Protein AF-A0A174MVZ4-F1 (afdb_monomer)

pLDDT: mean 83.63, std 14.24, range [44.12, 98.0]

Foldseek 3Di:
DDPVVVVVVVVVVVVVVVVCVVDPVSVVVVVVVVVVVVVVVVVVVLVVVLVCCCPPVVDDPVRSVVVVVVVVVVVVCVVVPVCVVVVVQVVCCVVPVDRPPDPCNPPPVVPD

Sequence (112 aa):
MSWVDKQHKKAKIHNLVEQAMKDPQFQEAQKKQTEEAIREAFDCFLLISADYLYRHHNYGKKRLTRFLVFAVDQMRYIPDDPDYFRLLNDALERETGINILGEEHGRRIERM

Solvent-accessible surface area (backbone atoms only — not comparable to full-atom values): 6512 Å² total; per-residue (Å²): 134,55,75,65,57,53,50,54,51,50,53,52,50,49,54,52,50,54,52,51,67,67,33,66,68,53,47,51,51,51,49,51,54,50,53,51,52,52,50,51,52,49,53,52,51,53,50,54,50,48,49,48,37,36,77,77,64,70,43,50,71,74,55,45,52,50,49,53,51,52,57,58,58,56,56,59,35,62,84,75,33,80,57,51,65,58,54,51,33,57,49,42,24,73,75,71,71,50,58,76,88,47,95,59,79,81,72,58,82,85,76,116

Radius of gyration: 22.7 Å; Cα contacts (8 Å, |Δi|>4): 32; chains: 1; bounding box: 47×28×69 Å

Organism: NCBI:txid39482

Structure (mmCIF, N/CA/C/O backbone):
data_AF-A0A174MVZ4-F1
#
_entry.id   AF-A0A174MVZ4-F1
#
loop_
_atom_site.group_PDB
_atom_site.id
_atom_site.type_symbol
_atom_site.label_atom_id
_atom_site.label_alt_id
_atom_site.label_comp_id
_atom_si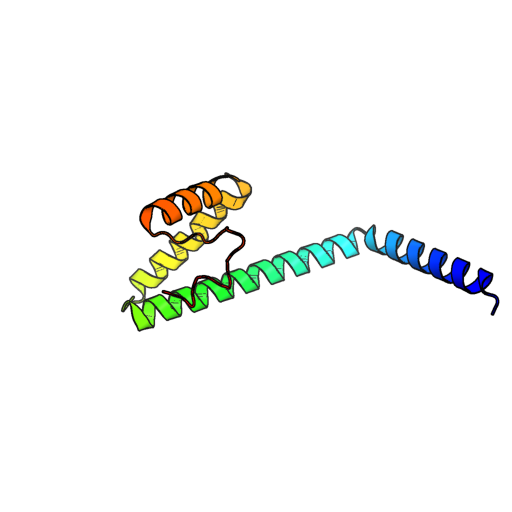te.label_asym_id
_atom_site.label_entity_id
_atom_site.label_seq_id
_atom_site.pdbx_PDB_ins_code
_atom_site.Cartn_x
_atom_site.Cartn_y
_atom_site.Cartn_z
_atom_site.occupancy
_atom_site.B_iso_or_equiv
_atom_site.auth_seq_id
_atom_site.auth_comp_id
_atom_site.auth_asym_id
_atom_site.auth_atom_id
_atom_site.pdbx_PDB_model_num
ATOM 1 N N . MET A 1 1 ? 17.153 9.197 -51.871 1.00 57.25 1 MET A N 1
ATOM 2 C CA . MET A 1 1 ? 17.384 8.131 -50.869 1.00 57.25 1 MET A CA 1
ATOM 3 C C . MET A 1 1 ? 16.621 6.894 -51.295 1.00 57.25 1 MET A C 1
ATOM 5 O O . MET A 1 1 ? 15.399 6.972 -51.399 1.00 57.25 1 MET A O 1
ATOM 9 N N . SER A 1 2 ? 17.336 5.801 -51.565 1.00 75.81 2 SER A N 1
ATOM 10 C CA . SER A 1 2 ? 16.752 4.507 -51.922 1.00 75.81 2 SER A CA 1
ATOM 11 C C . SER A 1 2 ? 16.007 3.902 -50.725 1.00 75.81 2 SER A C 1
ATOM 13 O O . SER A 1 2 ? 16.299 4.206 -49.566 1.00 75.81 2 SER A O 1
ATOM 15 N N . TRP A 1 3 ? 15.025 3.042 -50.992 1.00 66.75 3 TRP A N 1
ATOM 16 C CA . TRP A 1 3 ? 14.316 2.275 -49.962 1.00 66.75 3 TRP A CA 1
ATOM 17 C C . TRP A 1 3 ? 15.276 1.398 -49.138 1.00 66.75 3 TRP A C 1
ATOM 19 O O . TRP A 1 3 ? 15.125 1.272 -47.923 1.00 66.75 3 TRP A O 1
ATOM 29 N N . VAL A 1 4 ? 16.328 0.900 -49.790 1.00 71.50 4 VAL A N 1
ATOM 30 C CA . VAL A 1 4 ? 17.410 0.116 -49.181 1.00 71.50 4 VAL A CA 1
ATOM 31 C C . VAL A 1 4 ? 18.208 0.959 -48.175 1.00 71.50 4 VAL A C 1
ATOM 33 O O . VAL A 1 4 ? 18.422 0.525 -47.044 1.00 71.50 4 VAL A O 1
ATOM 36 N N . ASP A 1 5 ? 18.530 2.215 -48.506 1.00 75.06 5 ASP A N 1
ATOM 37 C CA . ASP A 1 5 ? 19.235 3.134 -47.594 1.00 75.06 5 ASP A CA 1
ATOM 38 C C . ASP A 1 5 ? 18.417 3.424 -46.326 1.00 75.06 5 ASP A C 1
ATOM 40 O O . ASP A 1 5 ? 18.957 3.528 -45.222 1.00 75.06 5 ASP A O 1
ATOM 44 N N . LYS A 1 6 ? 17.088 3.533 -46.469 1.00 73.06 6 LYS A N 1
ATOM 45 C CA . LYS A 1 6 ? 16.172 3.742 -45.338 1.00 73.06 6 LYS A CA 1
ATOM 46 C C . LYS A 1 6 ? 16.132 2.525 -44.415 1.00 73.06 6 LYS A C 1
ATOM 48 O O . LYS A 1 6 ? 16.149 2.699 -43.196 1.00 73.06 6 LYS A O 1
ATOM 53 N N . GLN A 1 7 ? 16.107 1.315 -44.973 1.00 72.12 7 GLN A N 1
ATOM 54 C CA . GLN A 1 7 ? 16.131 0.079 -44.189 1.00 72.12 7 GLN A CA 1
ATOM 55 C C . GLN A 1 7 ? 17.452 -0.093 -43.432 1.00 72.12 7 GLN A C 1
ATOM 57 O O . GLN A 1 7 ? 17.429 -0.344 -42.227 1.00 72.12 7 GLN A O 1
ATOM 62 N N . HIS A 1 8 ? 18.594 0.147 -44.081 1.00 75.62 8 HIS A N 1
ATOM 63 C CA . HIS A 1 8 ? 19.896 0.098 -43.412 1.00 75.62 8 HIS A CA 1
ATOM 64 C C . HIS A 1 8 ? 20.027 1.143 -42.301 1.00 75.62 8 HIS A C 1
ATOM 66 O O . HIS A 1 8 ? 20.533 0.838 -41.219 1.00 75.62 8 HIS A O 1
ATOM 72 N N . LYS A 1 9 ? 19.521 2.364 -42.518 1.00 74.94 9 LYS A N 1
ATOM 73 C CA . LYS A 1 9 ? 19.516 3.408 -41.486 1.00 74.94 9 LYS A CA 1
ATOM 74 C C . LYS A 1 9 ? 18.628 3.027 -40.297 1.00 74.94 9 LYS A C 1
ATOM 76 O O . LYS A 1 9 ? 19.040 3.226 -39.158 1.00 74.94 9 LYS A O 1
ATOM 81 N N . LYS A 1 10 ? 17.455 2.429 -40.543 1.00 74.81 10 LYS A N 1
ATOM 82 C CA . LYS A 1 10 ? 16.555 1.927 -39.491 1.00 74.81 10 LYS A CA 1
ATOM 83 C C . LYS A 1 10 ? 17.206 0.808 -38.674 1.00 74.81 10 LYS A C 1
ATOM 85 O O . LYS A 1 10 ? 17.181 0.876 -37.452 1.00 74.81 10 LYS A O 1
ATOM 90 N N . ALA A 1 11 ? 17.829 -0.170 -39.331 1.00 77.12 11 ALA A N 1
ATOM 91 C CA . ALA A 1 11 ? 18.534 -1.262 -38.659 1.00 77.12 11 ALA A CA 1
ATOM 92 C C . ALA A 1 11 ? 19.712 -0.751 -37.811 1.00 77.12 11 ALA A C 1
ATOM 94 O O . ALA A 1 11 ? 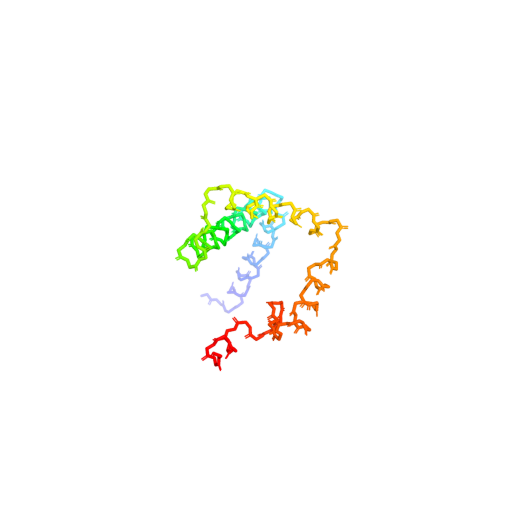19.903 -1.186 -36.680 1.00 77.12 11 ALA A O 1
ATOM 95 N N . LYS A 1 12 ? 20.462 0.237 -38.317 1.00 79.44 12 LYS A N 1
ATOM 96 C CA . LYS A 1 12 ? 21.566 0.860 -37.576 1.00 79.44 12 LYS A CA 1
ATOM 97 C C . LYS A 1 12 ? 21.083 1.619 -36.338 1.00 79.44 12 LYS A C 1
ATOM 99 O O . LYS A 1 12 ? 21.696 1.500 -35.286 1.00 79.44 12 LYS A O 1
ATOM 104 N N . ILE A 1 13 ? 19.982 2.366 -36.451 1.00 77.44 13 ILE A N 1
ATOM 105 C CA . ILE A 1 13 ? 19.353 3.041 -35.306 1.00 77.44 13 ILE A CA 1
ATOM 106 C C . ILE A 1 13 ? 18.853 2.008 -34.291 1.00 77.44 13 ILE A C 1
ATOM 108 O O . ILE A 1 13 ? 19.105 2.168 -33.105 1.00 77.44 13 ILE A O 1
ATOM 112 N N . HIS A 1 14 ? 18.205 0.935 -34.746 1.00 73.31 14 HIS A N 1
ATOM 113 C CA . HIS A 1 14 ? 17.708 -0.122 -33.867 1.00 73.31 14 HIS A CA 1
ATOM 114 C C . HIS A 1 14 ? 18.837 -0.786 -33.069 1.00 73.31 14 HIS A C 1
ATOM 116 O O . HIS A 1 14 ? 18.745 -0.855 -31.850 1.00 73.31 14 HIS A O 1
ATOM 122 N N . ASN A 1 15 ? 19.945 -1.149 -33.721 1.00 81.44 15 ASN A N 1
ATOM 123 C CA . ASN A 1 15 ? 21.110 -1.721 -33.040 1.00 81.44 15 ASN A CA 1
ATOM 124 C C . ASN A 1 15 ? 21.747 -0.752 -32.031 1.00 81.44 15 ASN A C 1
ATOM 126 O O . ASN A 1 15 ? 22.198 -1.184 -30.976 1.00 81.44 15 ASN A O 1
ATOM 130 N N . LEU A 1 16 ? 21.786 0.550 -32.333 1.00 78.56 16 LEU A N 1
ATOM 131 C CA . LEU A 1 16 ? 22.304 1.562 -31.404 1.00 78.56 16 LEU A CA 1
ATOM 132 C C . LEU A 1 16 ? 21.392 1.735 -30.184 1.00 78.56 16 LEU A C 1
ATOM 134 O O . LEU A 1 16 ? 21.888 1.871 -29.070 1.00 78.56 16 LEU A O 1
ATOM 138 N N . VAL A 1 17 ? 20.072 1.684 -30.383 1.00 70.94 17 VAL A N 1
ATOM 139 C CA . VAL A 1 17 ? 19.095 1.688 -29.286 1.00 70.94 17 VAL A CA 1
ATOM 140 C C . VAL A 1 17 ? 19.242 0.425 -28.439 1.00 70.94 17 VAL A C 1
ATOM 142 O O . VAL A 1 17 ? 19.309 0.530 -27.221 1.00 70.94 17 VAL A O 1
ATOM 145 N N . GLU A 1 18 ? 19.379 -0.755 -29.050 1.00 74.06 18 GLU A N 1
ATOM 146 C CA . GLU A 1 18 ? 19.607 -1.998 -28.304 1.00 74.06 18 GLU A CA 1
ATOM 147 C C . GLU A 1 18 ? 20.914 -1.976 -27.502 1.00 74.06 18 GLU A C 1
ATOM 149 O O . GLU A 1 18 ? 20.956 -2.475 -26.379 1.00 74.06 18 GLU A O 1
ATOM 154 N N . GLN A 1 19 ? 21.983 -1.401 -28.057 1.00 75.69 19 GLN A N 1
ATOM 155 C CA . GLN A 1 19 ? 23.253 -1.245 -27.347 1.00 75.69 19 GLN A CA 1
ATOM 156 C C . GLN A 1 19 ? 23.132 -0.257 -26.182 1.00 75.69 19 GLN A C 1
ATOM 158 O O . GLN A 1 19 ? 23.618 -0.559 -25.097 1.00 75.69 19 GLN A O 1
ATOM 163 N N . ALA A 1 20 ? 22.425 0.861 -26.364 1.00 68.19 20 ALA A N 1
ATOM 164 C CA . ALA A 1 20 ? 22.149 1.817 -25.292 1.00 68.19 20 ALA A CA 1
ATOM 165 C C . ALA A 1 20 ? 21.247 1.225 -24.192 1.00 68.19 20 ALA A C 1
ATOM 167 O O . ALA A 1 20 ? 21.455 1.483 -23.013 1.00 68.19 20 ALA A O 1
ATOM 168 N N . MET A 1 21 ? 20.284 0.368 -24.546 1.00 67.25 21 MET A N 1
ATOM 169 C CA . MET A 1 21 ? 19.443 -0.347 -23.575 1.00 67.25 21 MET A CA 1
ATOM 170 C C . MET A 1 21 ?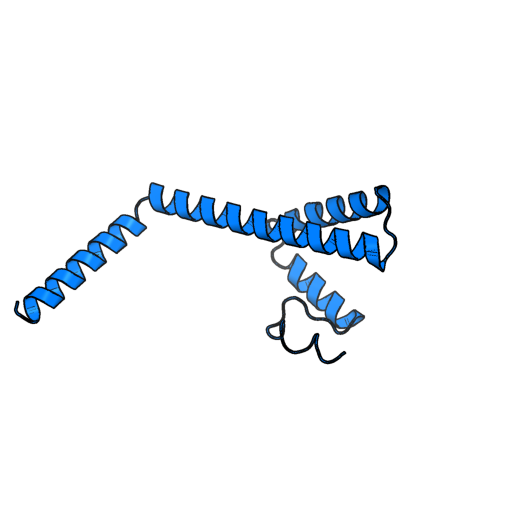 20.207 -1.412 -22.772 1.00 67.25 21 MET A C 1
ATOM 172 O O .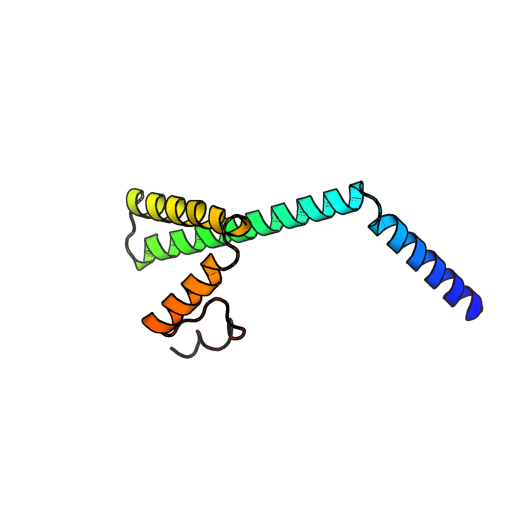 MET A 1 21 ? 19.766 -1.801 -21.689 1.00 67.25 21 MET A O 1
ATOM 176 N N . LYS A 1 22 ? 21.339 -1.899 -23.294 1.00 75.62 22 LYS A N 1
ATOM 177 C CA . LYS A 1 22 ? 22.256 -2.819 -22.602 1.00 75.62 22 LYS A CA 1
ATOM 178 C C . LYS A 1 22 ? 23.310 -2.089 -21.764 1.00 75.62 22 LYS A C 1
ATOM 180 O O . LYS A 1 22 ? 24.093 -2.758 -21.097 1.00 75.62 22 LYS A O 1
ATOM 185 N N . ASP A 1 23 ? 23.335 -0.755 -21.790 1.00 81.69 23 ASP A N 1
ATOM 186 C CA . ASP A 1 23 ? 24.227 0.043 -20.954 1.00 81.69 23 ASP A CA 1
ATOM 187 C C . ASP A 1 23 ? 23.798 -0.064 -19.473 1.00 81.69 23 ASP A C 1
ATOM 189 O O . ASP A 1 23 ? 22.663 0.300 -19.137 1.00 81.69 23 ASP A O 1
ATOM 193 N N . PRO A 1 24 ? 24.677 -0.543 -18.570 1.00 77.12 24 PRO A N 1
ATOM 194 C CA . PRO A 1 24 ? 24.375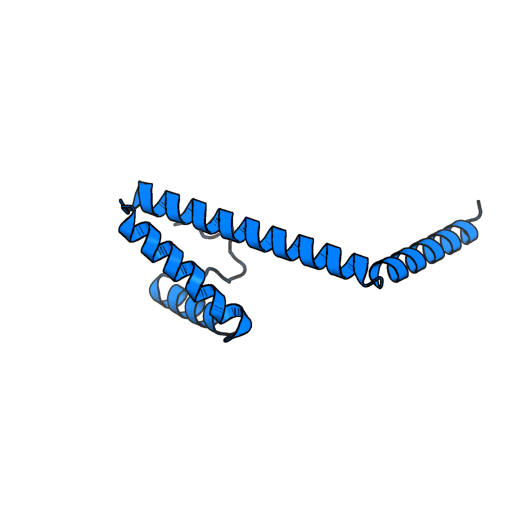 -0.655 -17.145 1.00 77.12 24 PRO A CA 1
ATOM 195 C C . PRO A 1 24 ? 23.935 0.665 -16.499 1.00 77.12 24 PRO A C 1
ATOM 197 O O . PRO A 1 24 ? 23.068 0.649 -15.629 1.00 77.12 24 PRO A O 1
ATOM 200 N N . GLN A 1 25 ? 24.471 1.810 -16.940 1.00 77.94 25 GLN A N 1
ATOM 201 C CA . GLN A 1 25 ? 24.095 3.124 -16.408 1.00 77.94 25 GLN A CA 1
ATOM 202 C C . GLN A 1 25 ? 22.666 3.499 -16.804 1.00 77.94 25 GLN A C 1
ATOM 204 O O . GLN A 1 25 ? 21.919 4.052 -15.997 1.00 77.94 25 GLN A O 1
ATOM 209 N N . PHE A 1 26 ? 22.262 3.165 -18.032 1.00 76.25 26 PHE A N 1
ATOM 210 C CA . PHE A 1 26 ? 20.903 3.408 -18.511 1.00 76.25 26 PHE A CA 1
ATOM 211 C C . PHE A 1 26 ? 19.885 2.492 -17.819 1.00 76.25 26 PHE A C 1
ATOM 213 O O . PHE A 1 26 ? 18.782 2.924 -17.481 1.00 76.25 26 PHE A O 1
ATOM 220 N N . GLN A 1 27 ? 20.253 1.236 -17.556 1.00 77.69 27 GLN A N 1
ATOM 221 C CA . GLN A 1 27 ? 19.424 0.311 -16.778 1.00 77.69 27 GLN A CA 1
ATOM 222 C C . GLN A 1 27 ? 19.285 0.752 -15.317 1.00 77.69 27 GLN A C 1
ATOM 224 O O . GLN A 1 27 ? 18.183 0.724 -14.773 1.00 77.69 27 GLN A O 1
ATOM 229 N N . GLU A 1 28 ? 20.369 1.210 -14.690 1.00 81.62 28 GLU A N 1
ATOM 230 C CA . GLU A 1 28 ? 20.338 1.705 -13.313 1.00 81.62 28 GLU A CA 1
ATOM 231 C C . GLU A 1 28 ? 19.511 2.994 -13.188 1.00 81.62 28 GLU A C 1
ATOM 233 O O . GLU A 1 28 ? 18.732 3.134 -12.245 1.00 81.62 28 GLU A O 1
ATOM 238 N N . ALA A 1 29 ? 19.617 3.909 -14.157 1.00 77.81 29 ALA A N 1
ATOM 239 C CA . ALA A 1 29 ? 18.802 5.122 -14.204 1.00 77.81 29 ALA A CA 1
ATOM 240 C C . ALA A 1 29 ? 17.305 4.808 -14.357 1.00 77.81 29 ALA A C 1
ATOM 242 O O . ALA A 1 29 ? 16.487 5.356 -13.620 1.00 77.81 29 ALA A O 1
ATOM 243 N N . GLN A 1 30 ? 16.944 3.884 -15.255 1.00 79.62 30 GLN A N 1
ATOM 244 C CA . GLN A 1 30 ? 15.556 3.428 -15.395 1.00 79.62 30 GLN A CA 1
ATOM 245 C C . GLN A 1 30 ? 15.046 2.731 -14.131 1.00 79.62 30 GLN A C 1
ATOM 247 O O . GLN A 1 30 ? 13.900 2.943 -13.730 1.00 79.62 30 GLN A O 1
ATOM 252 N N . LYS A 1 31 ? 15.888 1.923 -13.477 1.00 81.56 31 LYS A N 1
ATOM 253 C CA . LYS A 1 31 ? 15.537 1.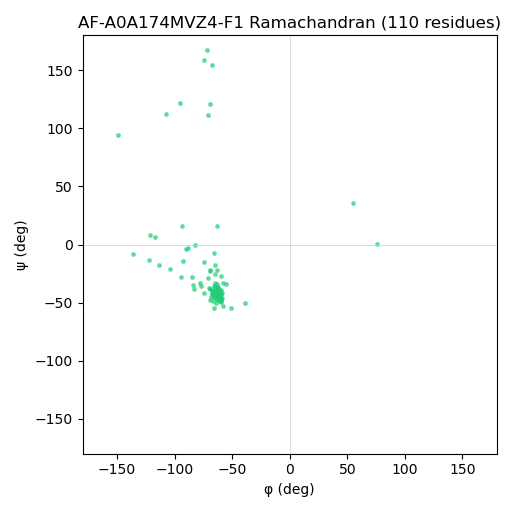257 -12.221 1.00 81.56 31 LYS A CA 1
ATOM 254 C C . LYS A 1 31 ? 15.253 2.277 -11.119 1.00 81.56 31 LYS A C 1
ATOM 256 O O . LYS A 1 31 ? 14.198 2.196 -10.503 1.00 81.56 31 LYS A O 1
ATOM 261 N N . LYS A 1 32 ? 16.126 3.274 -10.939 1.00 83.88 32 LYS A N 1
ATOM 262 C CA . LYS A 1 32 ? 15.920 4.374 -9.980 1.00 83.88 32 LYS A CA 1
ATOM 263 C C . LYS A 1 32 ? 14.642 5.151 -10.270 1.00 83.88 32 LYS A C 1
ATOM 265 O O . LYS A 1 32 ? 13.851 5.364 -9.363 1.00 83.88 32 LYS A O 1
ATOM 270 N N . GLN A 1 33 ? 14.401 5.502 -11.533 1.00 81.88 33 GLN A N 1
ATOM 271 C CA . GLN A 1 33 ? 13.174 6.194 -11.928 1.00 81.88 33 GLN A CA 1
ATOM 272 C C . GLN A 1 33 ? 11.920 5.365 -11.609 1.00 81.88 33 GLN A C 1
ATOM 274 O O . GLN A 1 33 ? 10.915 5.900 -11.149 1.00 81.88 33 GLN A O 1
ATOM 279 N N . THR A 1 34 ? 11.983 4.051 -11.827 1.00 81.06 34 THR A N 1
ATOM 280 C CA . THR A 1 34 ? 10.880 3.135 -11.513 1.00 81.06 34 THR A CA 1
ATOM 281 C C . THR A 1 34 ? 10.665 3.021 -10.003 1.00 81.06 34 THR A C 1
ATOM 283 O O . THR A 1 34 ? 9.532 3.104 -9.539 1.00 81.06 34 THR A O 1
ATOM 286 N N . GLU A 1 35 ? 11.738 2.871 -9.225 1.00 84.69 35 GLU A N 1
ATOM 287 C CA . GLU A 1 35 ? 11.687 2.832 -7.758 1.00 84.69 35 GLU A CA 1
ATOM 288 C C . GLU A 1 35 ? 11.114 4.133 -7.174 1.00 84.69 35 GLU A C 1
ATOM 290 O O . GLU A 1 35 ? 10.279 4.089 -6.270 1.00 84.69 35 GLU A O 1
ATOM 295 N N . GLU A 1 36 ? 11.502 5.290 -7.717 1.00 87.44 36 GLU A N 1
ATOM 296 C CA . GLU A 1 36 ? 10.963 6.596 -7.328 1.00 87.44 36 GLU A CA 1
ATOM 297 C C . GLU A 1 36 ? 9.473 6.719 -7.648 1.00 87.44 36 GLU A C 1
ATOM 299 O O . GLU A 1 36 ? 8.706 7.125 -6.775 1.00 87.44 36 GLU A O 1
ATOM 304 N N . ALA A 1 37 ? 9.051 6.313 -8.848 1.00 87.50 37 ALA A N 1
ATOM 305 C CA . ALA A 1 37 ? 7.646 6.336 -9.244 1.00 87.50 37 ALA A CA 1
ATOM 306 C C . ALA A 1 37 ? 6.782 5.408 -8.372 1.00 87.50 37 ALA A C 1
ATOM 308 O O . ALA A 1 37 ? 5.675 5.776 -7.982 1.00 87.50 37 ALA A O 1
ATOM 309 N N . ILE A 1 38 ? 7.289 4.219 -8.021 1.00 85.62 38 ILE A N 1
ATOM 310 C CA . ILE A 1 38 ? 6.606 3.292 -7.105 1.00 85.62 38 ILE A CA 1
ATOM 311 C C . ILE A 1 38 ? 6.481 3.914 -5.713 1.00 85.62 38 ILE A C 1
ATOM 313 O O . ILE A 1 38 ? 5.408 3.854 -5.111 1.00 85.62 38 ILE A O 1
ATOM 317 N N . ARG A 1 39 ? 7.556 4.531 -5.206 1.00 86.88 39 ARG A N 1
ATOM 318 C CA . ARG A 1 39 ? 7.535 5.208 -3.904 1.00 86.88 39 ARG A CA 1
ATOM 319 C C . ARG A 1 39 ? 6.517 6.343 -3.890 1.00 86.88 39 ARG A C 1
ATOM 321 O O . ARG A 1 39 ? 5.712 6.408 -2.971 1.00 86.88 39 ARG A O 1
ATOM 328 N N . GLU A 1 40 ? 6.519 7.193 -4.913 1.00 90.69 40 GLU A N 1
ATOM 329 C CA . GLU A 1 40 ? 5.573 8.305 -5.031 1.00 90.69 40 GLU A CA 1
ATOM 330 C C . GLU A 1 40 ? 4.123 7.808 -5.094 1.00 90.69 40 GLU A C 1
ATOM 332 O O . GLU A 1 40 ? 3.267 8.305 -4.363 1.00 90.69 40 GLU A O 1
ATOM 337 N N . ALA A 1 41 ? 3.846 6.772 -5.892 1.00 89.62 41 ALA A N 1
ATOM 338 C CA . ALA A 1 41 ? 2.518 6.171 -5.963 1.00 89.62 41 ALA A CA 1
ATOM 339 C C . ALA A 1 41 ? 2.060 5.618 -4.601 1.00 89.62 41 ALA A C 1
ATOM 341 O O . ALA A 1 41 ? 0.906 5.814 -4.207 1.00 89.62 41 ALA A O 1
ATOM 342 N N . PHE A 1 42 ? 2.960 4.967 -3.860 1.00 90.31 42 PHE A N 1
ATOM 343 C CA . PHE A 1 42 ? 2.665 4.450 -2.525 1.00 90.31 42 PHE A CA 1
ATOM 344 C C . PHE A 1 42 ? 2.432 5.572 -1.503 1.00 90.31 42 PHE A C 1
ATOM 346 O O . PHE A 1 42 ? 1.459 5.518 -0.749 1.00 90.31 42 PHE A O 1
ATOM 353 N N . ASP A 1 43 ? 3.250 6.626 -1.520 1.00 90.81 43 ASP A N 1
ATOM 354 C CA . ASP A 1 43 ? 3.080 7.800 -0.658 1.00 90.81 43 ASP A CA 1
ATOM 355 C C . ASP A 1 43 ? 1.738 8.501 -0.930 1.00 90.81 43 ASP A C 1
ATOM 357 O O . ASP A 1 43 ? 0.997 8.829 0.004 1.00 90.81 43 ASP A O 1
ATOM 361 N N . CYS A 1 44 ? 1.369 8.664 -2.205 1.00 93.38 44 CYS A N 1
ATOM 362 C CA . CYS A 1 44 ? 0.064 9.185 -2.604 1.00 93.38 44 CYS A CA 1
ATOM 363 C C . CYS A 1 44 ? -1.086 8.305 -2.097 1.00 93.38 44 CYS A C 1
ATOM 365 O O . CYS A 1 44 ? -2.063 8.833 -1.562 1.00 93.38 44 CYS A O 1
ATOM 367 N N . PHE A 1 45 ? -0.970 6.978 -2.214 1.00 92.88 45 PHE A N 1
ATOM 368 C CA . PHE A 1 45 ? -1.976 6.040 -1.714 1.00 92.88 45 PHE A CA 1
ATOM 369 C C . PHE A 1 45 ? -2.153 6.122 -0.187 1.00 92.88 45 PHE A C 1
ATOM 371 O O . PHE A 1 45 ? -3.282 6.149 0.318 1.00 92.88 45 PHE A O 1
ATOM 378 N N . LEU A 1 46 ? -1.054 6.214 0.569 1.00 94.75 46 LEU A N 1
ATOM 379 C CA . LEU A 1 46 ? -1.109 6.390 2.021 1.00 94.75 46 LEU A CA 1
ATOM 380 C C . LEU A 1 46 ? -1.760 7.721 2.406 1.00 94.75 46 LEU A C 1
ATOM 382 O O . LEU A 1 46 ? -2.551 7.763 3.352 1.00 94.75 46 LEU A O 1
ATOM 386 N N . LEU A 1 47 ? -1.466 8.794 1.666 1.00 95.75 47 LEU A N 1
ATOM 387 C CA . LEU A 1 47 ? -2.038 10.115 1.906 1.00 95.75 47 LEU A CA 1
ATOM 388 C C . LEU A 1 47 ? -3.558 10.125 1.702 1.00 95.75 47 LEU A C 1
ATOM 390 O O . LEU A 1 47 ? -4.278 10.565 2.600 1.00 95.75 47 LEU A O 1
ATOM 394 N N . ILE A 1 48 ? -4.059 9.606 0.573 1.00 96.56 48 ILE A N 1
ATOM 395 C CA . ILE A 1 48 ? -5.510 9.554 0.313 1.00 96.56 48 ILE A CA 1
ATOM 396 C C . ILE A 1 48 ? -6.231 8.642 1.313 1.00 96.56 48 ILE A C 1
ATOM 398 O O . ILE A 1 48 ? -7.322 8.972 1.776 1.00 96.56 48 ILE A O 1
ATOM 402 N N . SER A 1 49 ? -5.596 7.539 1.722 1.00 96.19 49 SER A N 1
ATOM 403 C CA . SER A 1 49 ? -6.148 6.631 2.731 1.00 96.19 49 SER A CA 1
ATOM 404 C C . SER A 1 49 ? -6.250 7.309 4.100 1.00 96.19 49 SER A C 1
ATOM 406 O O . SER A 1 49 ? -7.274 7.213 4.777 1.00 96.19 49 SER A O 1
ATOM 408 N N . ALA A 1 50 ? -5.207 8.035 4.514 1.00 96.00 50 ALA A N 1
ATOM 409 C CA . ALA A 1 50 ? -5.205 8.775 5.770 1.00 96.00 50 ALA A CA 1
ATOM 410 C C . ALA A 1 50 ? -6.232 9.919 5.771 1.00 96.00 50 ALA A C 1
ATOM 412 O O . ALA A 1 50 ? -6.907 10.116 6.785 1.00 96.00 50 ALA A O 1
ATOM 413 N N . ASP A 1 51 ? -6.383 10.637 4.652 1.00 97.44 51 ASP A N 1
ATOM 414 C CA . ASP A 1 51 ? -7.402 11.682 4.496 1.00 97.44 51 ASP A CA 1
ATOM 415 C C . ASP A 1 51 ? -8.817 11.100 4.624 1.00 97.44 51 ASP A C 1
ATOM 417 O O . ASP A 1 51 ? -9.615 11.598 5.422 1.00 97.44 51 ASP A O 1
ATOM 421 N N . TYR A 1 52 ? -9.093 9.978 3.949 1.00 97.38 52 TYR A N 1
ATOM 422 C CA . TYR A 1 52 ? -10.377 9.288 4.050 1.00 97.38 52 TYR A CA 1
ATOM 423 C C . TYR A 1 52 ? -10.681 8.844 5.491 1.00 97.38 52 TYR A C 1
ATOM 425 O O . TYR A 1 52 ? -11.747 9.144 6.032 1.00 97.38 52 TYR A O 1
ATOM 433 N N . LEU A 1 53 ? -9.724 8.199 6.168 1.00 97.94 53 LEU A N 1
ATOM 434 C CA . LEU A 1 53 ? -9.891 7.758 7.558 1.00 97.94 53 LEU A CA 1
ATOM 435 C C . LEU A 1 53 ? -10.087 8.934 8.527 1.00 97.94 53 LEU A C 1
ATOM 437 O O . LEU A 1 53 ? -10.862 8.831 9.484 1.00 97.94 53 LEU A O 1
ATOM 441 N N . TYR A 1 54 ? -9.403 10.056 8.296 1.00 97.50 54 TYR A N 1
ATOM 442 C CA . TYR A 1 54 ? -9.567 11.266 9.097 1.00 97.50 54 TYR A CA 1
ATOM 443 C C . TYR A 1 54 ? -10.969 11.859 8.920 1.00 97.50 54 TYR A C 1
ATOM 445 O O . TYR A 1 54 ? -11.679 12.035 9.911 1.00 97.50 54 TYR A O 1
ATOM 453 N N . ARG A 1 55 ? -11.384 12.120 7.673 1.00 97.38 55 ARG A N 1
ATOM 454 C CA . ARG A 1 55 ? -12.625 12.850 7.364 1.00 97.38 55 ARG A CA 1
ATOM 455 C C . ARG A 1 55 ? -13.890 12.013 7.513 1.00 97.38 55 ARG A C 1
ATOM 457 O O . ARG A 1 55 ? -14.907 12.548 7.939 1.00 97.38 55 ARG A O 1
ATOM 464 N N . HIS A 1 56 ? -13.839 10.723 7.182 1.00 97.81 56 HIS A N 1
ATOM 465 C CA . HIS A 1 56 ? -15.028 9.861 7.138 1.00 97.81 56 HIS A CA 1
ATOM 466 C C . HIS A 1 56 ? -15.132 8.906 8.328 1.00 97.81 56 HIS A C 1
ATOM 468 O O . HIS A 1 56 ? -16.229 8.465 8.666 1.00 97.81 56 HIS A O 1
ATOM 474 N N . HIS A 1 57 ? -14.018 8.621 9.010 1.00 96.25 57 HIS A N 1
ATOM 475 C CA . HIS A 1 57 ? -13.989 7.691 10.144 1.00 96.25 57 HIS A CA 1
ATOM 476 C C . HIS A 1 57 ? -13.486 8.320 11.456 1.00 96.25 57 HIS A C 1
ATOM 478 O O . HIS A 1 57 ? -13.317 7.610 12.452 1.00 96.25 57 HIS A O 1
ATOM 484 N N . ASN A 1 58 ? -13.284 9.647 11.498 1.00 96.00 58 ASN A N 1
ATOM 485 C CA . ASN A 1 58 ? -12.872 10.401 12.691 1.00 96.00 58 ASN A CA 1
ATOM 486 C C . ASN A 1 58 ? -11.573 9.871 13.332 1.00 96.00 58 ASN A C 1
ATOM 488 O O . ASN A 1 58 ? -11.402 9.843 14.559 1.00 96.00 58 ASN A O 1
ATOM 492 N N . TYR A 1 59 ? -10.625 9.410 12.515 1.00 97.94 59 TYR A N 1
ATOM 493 C CA . TYR A 1 59 ? -9.337 8.952 13.025 1.00 97.94 59 TYR A CA 1
ATOM 494 C C . TYR A 1 59 ? -8.495 10.132 13.518 1.00 97.94 59 TYR A C 1
ATOM 496 O O . TYR A 1 59 ? -7.969 10.908 12.736 1.00 97.94 59 TYR A O 1
ATOM 504 N N . GLY A 1 60 ? -8.274 10.233 14.830 1.00 96.50 60 GLY A N 1
ATOM 505 C CA . GLY A 1 60 ? -7.268 11.148 15.379 1.00 96.50 60 GLY A CA 1
ATOM 506 C C . GLY A 1 60 ? -5.829 10.681 15.112 1.00 96.50 60 GLY A C 1
ATOM 507 O O . GLY A 1 60 ? -5.591 9.511 14.800 1.00 96.50 60 GLY A O 1
ATOM 508 N N . LYS A 1 61 ? -4.846 11.566 15.347 1.00 97.00 61 LYS A N 1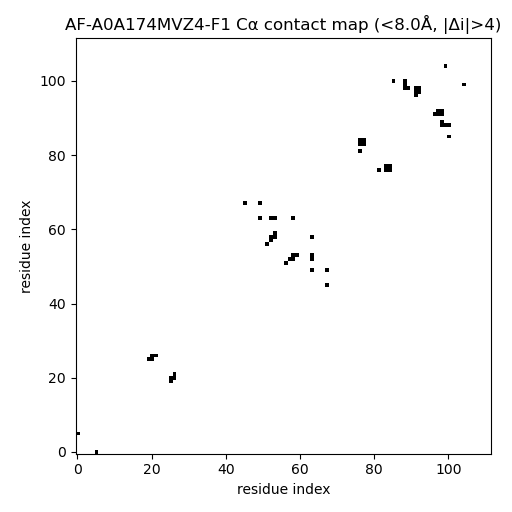
ATOM 509 C CA . LYS A 1 61 ? -3.399 11.332 15.127 1.00 97.00 61 LYS A CA 1
ATOM 510 C C . LYS A 1 61 ? -2.924 9.925 15.512 1.00 97.00 61 LYS A C 1
ATOM 512 O O . LYS A 1 61 ? -2.308 9.245 14.706 1.00 97.00 61 LYS A O 1
ATOM 517 N N . LYS A 1 62 ? -3.253 9.454 16.723 1.00 98.00 62 LYS A N 1
ATOM 518 C CA . LYS A 1 62 ? -2.831 8.126 17.214 1.00 98.00 62 LYS A CA 1
ATOM 519 C C . LYS A 1 62 ? -3.335 6.968 16.342 1.00 98.00 62 LYS A C 1
ATOM 521 O O . LYS A 1 62 ? -2.613 5.991 16.175 1.00 98.00 62 LYS A O 1
ATOM 526 N N . ARG A 1 63 ? -4.570 7.040 15.830 1.00 97.88 63 ARG A N 1
ATOM 527 C CA . ARG A 1 63 ? -5.145 5.992 14.970 1.00 97.88 63 ARG A CA 1
ATOM 528 C C . ARG A 1 63 ? -4.537 6.042 13.571 1.00 97.88 63 ARG A C 1
ATOM 530 O O . ARG A 1 63 ? -4.161 4.992 13.067 1.00 97.88 63 ARG A O 1
ATOM 537 N N . LEU A 1 64 ? -4.356 7.241 13.012 1.00 97.75 64 LEU A N 1
ATOM 538 C CA . LEU A 1 64 ? -3.676 7.426 11.725 1.00 97.75 64 LEU A CA 1
ATOM 539 C C . LEU A 1 64 ? -2.242 6.890 11.765 1.00 97.75 64 LEU A C 1
ATOM 541 O O . LEU A 1 64 ? -1.865 6.107 10.907 1.00 97.75 64 LEU A O 1
ATOM 545 N N . THR A 1 65 ? -1.464 7.220 12.802 1.00 97.12 65 THR A N 1
ATOM 546 C CA . THR A 1 65 ? -0.096 6.696 12.947 1.00 97.12 65 THR A CA 1
ATOM 547 C C . THR A 1 65 ? -0.073 5.171 13.001 1.00 97.12 65 THR A C 1
ATOM 549 O O . THR A 1 65 ? 0.771 4.564 12.354 1.00 97.12 65 THR A O 1
ATOM 552 N N . ARG A 1 66 ? -1.004 4.533 13.725 1.00 97.75 66 ARG A N 1
ATOM 553 C CA . ARG A 1 66 ? -1.085 3.064 13.750 1.00 97.75 66 ARG A CA 1
ATOM 554 C C . ARG A 1 66 ? -1.407 2.473 12.381 1.00 97.75 66 ARG A C 1
ATOM 556 O O . ARG A 1 66 ? -0.793 1.481 12.020 1.00 97.75 66 ARG A O 1
ATOM 563 N N . PHE A 1 67 ? -2.332 3.081 11.639 1.00 96.75 67 PHE A N 1
ATOM 564 C CA . PHE A 1 67 ? -2.646 2.663 10.273 1.00 96.75 67 PHE A CA 1
ATOM 565 C C . PHE A 1 67 ? -1.423 2.779 9.352 1.00 96.75 67 PHE A C 1
ATOM 567 O O . PHE A 1 67 ? -1.079 1.813 8.683 1.00 96.75 67 PHE A O 1
ATOM 574 N N . LEU A 1 68 ? -0.726 3.920 9.372 1.00 95.50 68 LEU A N 1
ATOM 575 C CA . LEU A 1 68 ? 0.457 4.145 8.536 1.00 95.50 68 LEU A CA 1
ATOM 576 C C . LEU A 1 68 ? 1.586 3.160 8.867 1.00 95.50 68 LEU A C 1
ATOM 578 O O . LEU A 1 68 ? 2.167 2.574 7.961 1.00 95.50 68 LEU A O 1
ATOM 582 N N . VAL A 1 69 ? 1.861 2.928 10.156 1.00 95.75 69 VAL A N 1
ATOM 583 C CA . VAL A 1 69 ? 2.858 1.932 10.588 1.00 95.75 69 VAL A CA 1
ATOM 584 C C . VAL A 1 69 ? 2.458 0.530 10.139 1.00 95.75 69 VAL A C 1
ATOM 586 O O . VAL A 1 69 ? 3.300 -0.199 9.629 1.00 95.75 69 VAL A O 1
ATOM 589 N N . PHE A 1 70 ? 1.184 0.161 10.290 1.00 95.81 70 PHE A N 1
ATOM 590 C CA . PHE A 1 70 ? 0.682 -1.130 9.830 1.00 95.81 70 PHE A CA 1
ATOM 591 C C . PHE A 1 70 ? 0.875 -1.312 8.320 1.00 95.81 70 PHE A C 1
ATOM 593 O O . PHE A 1 70 ? 1.419 -2.334 7.907 1.00 95.81 70 PHE A O 1
ATOM 600 N N . ALA A 1 71 ? 0.471 -0.322 7.516 1.00 93.50 71 ALA A N 1
ATOM 601 C CA . ALA A 1 71 ? 0.562 -0.378 6.061 1.00 93.50 71 ALA A CA 1
ATOM 602 C C . ALA A 1 71 ? 2.017 -0.496 5.585 1.00 93.50 71 ALA A C 1
ATOM 604 O O . ALA A 1 71 ? 2.313 -1.326 4.732 1.00 93.50 71 ALA A O 1
ATOM 605 N N . VAL A 1 72 ? 2.932 0.277 6.181 1.00 90.44 72 VAL A N 1
ATOM 606 C CA . VAL A 1 72 ? 4.371 0.189 5.885 1.00 90.44 72 VAL A CA 1
ATOM 607 C C . VAL A 1 72 ? 4.944 -1.169 6.298 1.00 90.44 72 VAL A C 1
ATOM 609 O O . VAL A 1 72 ? 5.709 -1.751 5.535 1.00 90.44 72 VAL A O 1
ATOM 612 N N . ASP A 1 73 ? 4.560 -1.711 7.458 1.00 92.50 73 ASP A N 1
ATOM 613 C CA . ASP A 1 73 ? 5.048 -3.020 7.914 1.00 92.50 73 ASP A CA 1
ATOM 614 C C . ASP A 1 73 ? 4.588 -4.161 6.995 1.00 92.50 73 ASP A C 1
ATOM 616 O O . ASP A 1 73 ? 5.348 -5.098 6.771 1.00 92.50 73 ASP A O 1
ATOM 620 N N . GLN A 1 74 ? 3.394 -4.069 6.390 1.00 90.81 74 GLN A N 1
ATOM 621 C CA . GLN A 1 74 ? 2.934 -5.096 5.445 1.00 90.81 74 GLN A CA 1
ATOM 622 C C . GLN A 1 74 ? 3.804 -5.162 4.182 1.00 90.81 74 GLN A C 1
ATOM 624 O O . GLN A 1 74 ? 3.914 -6.225 3.575 1.00 90.81 74 GLN A O 1
ATOM 629 N N . MET A 1 75 ? 4.476 -4.070 3.801 1.00 87.44 75 MET A N 1
ATOM 630 C CA . MET A 1 75 ? 5.316 -4.035 2.596 1.00 87.44 75 MET A CA 1
ATOM 631 C C . MET A 1 75 ? 6.503 -5.000 2.664 1.00 87.44 75 MET A C 1
ATOM 633 O O . MET A 1 75 ? 7.000 -5.416 1.618 1.00 87.44 75 MET A O 1
ATOM 637 N N . ARG A 1 76 ? 6.928 -5.413 3.868 1.00 88.00 76 ARG A N 1
ATOM 638 C CA . ARG A 1 76 ? 7.976 -6.433 4.037 1.00 88.00 76 ARG A CA 1
ATOM 639 C C . ARG A 1 76 ? 7.607 -7.771 3.393 1.00 88.00 76 ARG A C 1
ATOM 641 O O . ARG A 1 76 ? 8.485 -8.503 2.964 1.00 88.00 76 ARG A O 1
ATOM 648 N N . TYR A 1 77 ? 6.312 -8.071 3.279 1.00 89.75 77 TYR A N 1
ATOM 649 C CA . TYR A 1 77 ? 5.851 -9.325 2.695 1.00 89.75 77 TYR A CA 1
ATOM 650 C C . TYR A 1 77 ? 5.989 -9.368 1.174 1.00 89.75 77 TYR A C 1
ATOM 652 O O . TYR A 1 77 ? 5.958 -10.451 0.618 1.00 89.75 77 TYR A O 1
ATOM 660 N N . ILE A 1 78 ? 6.210 -8.241 0.487 1.00 84.12 78 ILE A N 1
ATOM 661 C CA . ILE A 1 78 ? 6.441 -8.253 -0.967 1.00 84.12 78 ILE A CA 1
ATOM 662 C C . ILE A 1 78 ? 7.651 -9.134 -1.338 1.00 84.12 78 ILE A C 1
ATOM 664 O O . ILE A 1 78 ? 7.498 -10.007 -2.193 1.00 84.12 78 ILE A O 1
ATOM 668 N N . PRO A 1 79 ? 8.846 -8.935 -0.743 1.00 85.06 79 PRO A N 1
ATOM 669 C CA . PRO A 1 79 ? 9.974 -9.833 -0.975 1.00 85.06 79 PRO A CA 1
ATOM 670 C C . PRO A 1 79 ? 9.887 -11.147 -0.187 1.00 85.06 79 PRO A C 1
ATOM 672 O O . PRO A 1 79 ? 10.376 -12.163 -0.678 1.00 85.06 79 PRO A O 1
ATOM 675 N N . ASP A 1 80 ? 9.305 -11.132 1.017 1.00 89.00 80 ASP A N 1
ATOM 676 C CA . ASP A 1 80 ? 9.392 -12.265 1.950 1.00 89.00 80 ASP A CA 1
ATOM 677 C C . ASP A 1 80 ? 8.329 -13.351 1.696 1.00 89.00 80 ASP A C 1
ATOM 679 O O . ASP A 1 80 ? 8.559 -14.519 2.010 1.00 89.00 80 ASP A O 1
ATOM 683 N N . ASP A 1 81 ? 7.171 -12.982 1.140 1.00 91.31 81 ASP A N 1
ATOM 684 C CA . ASP A 1 81 ? 6.050 -13.883 0.863 1.00 91.31 81 ASP A CA 1
ATOM 685 C C . ASP A 1 81 ? 5.257 -13.419 -0.381 1.00 91.31 81 ASP A C 1
ATOM 687 O O . ASP A 1 81 ? 4.327 -12.608 -0.280 1.00 91.31 81 ASP A O 1
ATOM 691 N N . PRO A 1 82 ? 5.574 -13.956 -1.573 1.00 83.94 82 PRO A N 1
ATOM 692 C CA . PRO A 1 82 ? 4.930 -13.541 -2.818 1.00 83.94 82 PRO A CA 1
ATOM 693 C C . PRO A 1 82 ? 3.426 -13.863 -2.875 1.00 83.94 82 PRO A C 1
ATOM 695 O O . PRO A 1 82 ? 2.716 -13.274 -3.692 1.00 83.94 82 PRO A O 1
ATOM 698 N N . ASP A 1 83 ? 2.921 -14.768 -2.029 1.00 91.56 83 ASP A N 1
ATOM 699 C CA . ASP A 1 83 ? 1.505 -15.143 -1.981 1.00 91.56 83 ASP A CA 1
ATOM 700 C C . ASP A 1 83 ? 0.698 -14.31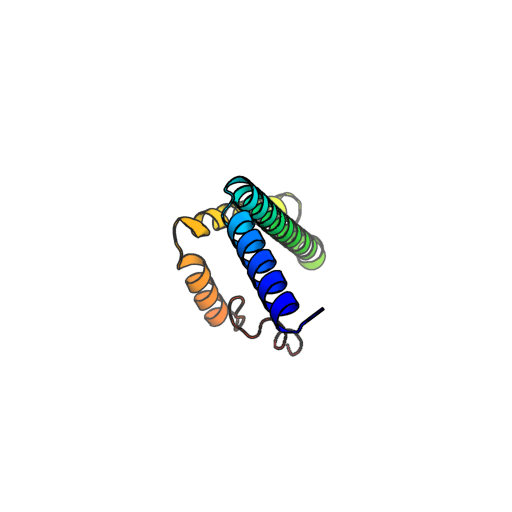6 -0.967 1.00 91.56 83 ASP A C 1
ATOM 702 O O . ASP A 1 83 ? -0.535 -14.306 -1.041 1.00 91.56 83 ASP A O 1
ATOM 706 N N . TYR A 1 84 ? 1.353 -13.587 -0.055 1.00 92.81 84 TYR A N 1
ATOM 707 C CA . TYR A 1 84 ? 0.704 -12.879 1.054 1.00 92.81 84 TYR A CA 1
ATOM 708 C C . TYR A 1 84 ? -0.466 -11.992 0.601 1.00 92.81 84 TYR A C 1
ATOM 710 O O . TYR A 1 84 ? -1.596 -12.147 1.069 1.00 92.81 84 TYR A O 1
ATOM 718 N N . PHE A 1 85 ? -0.224 -11.079 -0.346 1.00 92.31 85 PHE A N 1
ATOM 719 C CA . PHE A 1 85 ? -1.251 -10.136 -0.803 1.00 92.31 85 PHE A CA 1
ATOM 720 C C . PHE A 1 85 ? -2.350 -10.809 -1.624 1.00 92.31 85 PHE A C 1
ATOM 722 O O . PHE A 1 85 ? -3.497 -10.366 -1.579 1.00 92.31 85 PHE A O 1
ATOM 729 N N . ARG A 1 86 ? -2.030 -11.904 -2.325 1.00 93.19 86 ARG A N 1
ATOM 730 C CA . ARG A 1 86 ? -3.028 -12.706 -3.038 1.00 93.19 86 ARG A CA 1
ATOM 731 C C . ARG A 1 86 ? -3.973 -13.379 -2.046 1.00 93.19 86 ARG A C 1
ATOM 733 O O . ARG A 1 86 ? -5.183 -13.249 -2.176 1.00 93.19 86 ARG A O 1
ATOM 740 N N . LEU A 1 87 ? -3.431 -14.024 -1.016 1.00 94.75 87 LEU A N 1
ATOM 741 C CA . LEU A 1 87 ? -4.227 -14.675 0.025 1.00 94.75 87 LEU A CA 1
ATOM 742 C C . LEU A 1 87 ? -5.046 -13.669 0.843 1.00 94.75 87 LEU A C 1
ATOM 744 O O . LEU A 1 87 ? -6.202 -13.944 1.171 1.00 94.75 87 LEU A O 1
ATOM 748 N N . LEU A 1 88 ? -4.475 -12.498 1.142 1.00 94.44 88 LEU A N 1
ATOM 749 C CA . LEU A 1 88 ? -5.189 -11.399 1.792 1.00 94.44 88 LEU A CA 1
ATOM 750 C C . LEU A 1 88 ? -6.370 -10.923 0.936 1.00 94.44 88 LEU A C 1
ATOM 752 O O . LEU A 1 88 ? -7.465 -10.727 1.457 1.00 94.44 88 LEU A O 1
ATOM 756 N N . ASN A 1 89 ? -6.163 -10.783 -0.373 1.00 93.81 89 ASN A N 1
ATOM 757 C CA . ASN A 1 89 ? -7.214 -10.417 -1.313 1.00 93.81 89 ASN A CA 1
ATOM 758 C C . ASN A 1 89 ? -8.318 -11.486 -1.393 1.00 93.81 89 ASN A C 1
ATOM 760 O O . ASN A 1 89 ? -9.493 -11.144 -1.318 1.00 93.81 89 ASN A O 1
ATOM 764 N N . ASP A 1 90 ? -7.955 -12.770 -1.460 1.00 94.06 90 ASP A N 1
ATOM 765 C CA . ASP A 1 90 ? -8.913 -13.886 -1.482 1.00 94.06 90 ASP A CA 1
ATOM 766 C C . ASP A 1 90 ? -9.740 -13.962 -0.182 1.00 94.06 90 ASP A C 1
ATOM 768 O O . ASP A 1 90 ? -10.906 -14.366 -0.178 1.00 94.06 90 ASP A O 1
ATOM 772 N N . ALA A 1 91 ? -9.146 -13.614 0.963 1.00 95.69 91 ALA A N 1
ATOM 773 C CA . ALA A 1 91 ? -9.873 -13.493 2.225 1.00 95.69 91 ALA A CA 1
ATOM 774 C C . ALA A 1 91 ? -10.830 -12.291 2.207 1.00 95.69 91 ALA A C 1
ATOM 776 O O . ALA A 1 91 ? -12.013 -12.453 2.508 1.00 95.69 91 ALA A O 1
ATOM 777 N N . LEU A 1 92 ? -10.350 -11.121 1.776 1.00 94.38 92 LEU A N 1
ATOM 778 C CA . LEU A 1 92 ? -11.151 -9.900 1.693 1.00 94.38 92 LEU A CA 1
ATOM 779 C C . LEU A 1 92 ? -12.355 -10.060 0.754 1.00 94.38 92 LEU A C 1
ATOM 781 O O . LEU A 1 92 ? -13.461 -9.653 1.108 1.00 94.38 92 LEU A O 1
ATOM 785 N N . GLU A 1 93 ? -12.168 -10.688 -0.407 1.00 95.19 93 GLU A N 1
ATOM 786 C CA . GLU A 1 93 ? -13.250 -10.963 -1.355 1.00 95.19 93 GLU A CA 1
ATOM 787 C C . GLU A 1 93 ? -14.302 -11.893 -0.746 1.00 95.19 93 GLU A C 1
ATOM 789 O O . GLU A 1 93 ? -15.497 -11.634 -0.870 1.00 95.19 93 GLU A O 1
ATOM 794 N N . ARG A 1 94 ? -13.888 -12.942 -0.027 1.00 94.06 94 ARG A N 1
ATOM 795 C CA . ARG A 1 94 ? -14.831 -13.842 0.654 1.00 94.06 94 ARG A CA 1
ATOM 796 C C . ARG A 1 94 ? -15.636 -13.143 1.747 1.00 94.06 94 ARG A C 1
ATOM 798 O O . ARG A 1 94 ? -16.801 -13.475 1.938 1.00 94.06 94 ARG A O 1
ATOM 805 N N . GLU A 1 95 ? -15.026 -12.206 2.466 1.00 96.12 95 GLU A N 1
ATOM 806 C CA . GLU A 1 95 ? -15.658 -11.521 3.598 1.00 96.12 95 GLU A CA 1
ATOM 807 C C . GLU A 1 95 ? -16.523 -10.329 3.179 1.00 96.12 95 GLU A C 1
ATOM 809 O O . GLU A 1 95 ? -17.548 -10.056 3.803 1.00 96.12 95 GLU A O 1
ATOM 814 N N . THR A 1 96 ? -16.116 -9.609 2.134 1.00 92.19 96 THR A N 1
ATOM 815 C CA . THR A 1 96 ? -16.708 -8.312 1.764 1.00 92.19 96 THR A CA 1
ATOM 816 C C . THR A 1 96 ? -17.275 -8.273 0.347 1.00 92.19 96 THR A C 1
ATOM 818 O O . THR A 1 96 ? -17.994 -7.339 0.003 1.00 92.19 96 THR A O 1
ATOM 821 N N . GLY A 1 97 ? -16.956 -9.264 -0.490 1.00 92.50 97 GLY A N 1
ATOM 822 C CA . GLY A 1 97 ? -17.254 -9.266 -1.924 1.00 92.50 97 GLY A CA 1
ATOM 823 C C . GLY A 1 97 ? -16.336 -8.367 -2.761 1.00 92.50 97 GLY A C 1
ATOM 824 O O . GLY A 1 97 ? -16.523 -8.280 -3.974 1.00 92.50 97 GLY A O 1
ATOM 825 N N . ILE A 1 98 ? -15.361 -7.688 -2.145 1.00 88.31 98 ILE A N 1
ATOM 826 C CA . ILE A 1 98 ? -14.457 -6.756 -2.826 1.00 88.31 98 ILE A CA 1
ATOM 827 C C . ILE A 1 98 ? -13.163 -7.475 -3.204 1.00 88.31 98 ILE A C 1
ATOM 829 O O . ILE A 1 98 ? -12.432 -7.950 -2.338 1.00 88.31 98 ILE A O 1
ATOM 833 N N . ASN A 1 99 ? -12.856 -7.486 -4.502 1.00 90.88 99 ASN A N 1
ATOM 834 C CA . ASN A 1 99 ? -11.603 -7.998 -5.046 1.00 90.88 99 ASN A CA 1
ATOM 835 C C . ASN A 1 99 ? -10.723 -6.835 -5.524 1.00 90.88 99 ASN A C 1
ATOM 837 O O . ASN A 1 99 ? -11.052 -6.152 -6.496 1.00 90.88 99 ASN A O 1
ATOM 841 N N . ILE A 1 100 ? -9.607 -6.611 -4.832 1.00 87.25 100 ILE A N 1
ATOM 842 C CA . ILE A 1 100 ? -8.682 -5.517 -5.121 1.00 87.25 100 ILE A CA 1
ATOM 843 C C . ILE A 1 100 ? -7.704 -5.891 -6.239 1.00 87.25 100 ILE A C 1
ATOM 845 O O . ILE A 1 100 ? -7.398 -5.061 -7.086 1.00 87.25 100 ILE A O 1
ATOM 849 N N . LEU A 1 101 ? -7.221 -7.130 -6.278 1.00 87.94 101 LEU A N 1
ATOM 850 C CA . LEU A 1 101 ? -6.210 -7.559 -7.254 1.00 87.94 101 LEU A CA 1
ATOM 851 C C . LEU A 1 101 ? -6.801 -8.110 -8.565 1.00 87.94 101 LEU A C 1
ATOM 853 O O . LEU A 1 101 ? -6.056 -8.448 -9.482 1.00 87.94 101 LEU A O 1
ATOM 857 N N . GLY A 1 102 ? -8.126 -8.217 -8.664 1.00 80.12 102 GLY A N 1
ATOM 858 C CA . GLY A 1 102 ? -8.832 -8.705 -9.846 1.00 80.12 102 GLY A CA 1
ATOM 859 C C . GLY A 1 102 ? -8.867 -7.703 -11.006 1.00 80.12 102 GLY A C 1
ATOM 860 O O . GLY A 1 102 ? -8.771 -6.491 -10.824 1.00 80.12 102 GLY A O 1
ATOM 861 N N . GLU A 1 103 ? -9.085 -8.211 -12.222 1.00 62.50 103 GLU A N 1
ATOM 862 C CA . GLU A 1 103 ? -9.058 -7.440 -13.481 1.00 62.50 103 GLU A CA 1
ATOM 863 C C . GLU A 1 103 ? -10.173 -6.371 -13.618 1.00 62.50 103 GLU A C 1
ATOM 865 O O . GLU A 1 103 ? -10.161 -5.569 -14.552 1.00 62.50 103 GLU A O 1
ATOM 870 N N . GLU A 1 104 ? -11.147 -6.314 -12.702 1.00 54.09 104 GLU A N 1
ATOM 871 C CA . GLU A 1 104 ? -12.332 -5.442 -12.801 1.00 54.09 104 GLU A CA 1
ATOM 872 C C . GLU A 1 104 ? -12.213 -4.075 -12.101 1.00 54.09 104 GLU A C 1
ATOM 874 O O . GLU A 1 104 ? -13.229 -3.396 -11.909 1.00 54.09 104 GLU A O 1
ATOM 879 N N . HIS A 1 105 ? -11.000 -3.634 -11.754 1.00 47.56 105 HIS A N 1
ATOM 880 C CA . HIS A 1 105 ? -10.726 -2.493 -10.863 1.00 47.56 105 HIS A CA 1
ATOM 881 C C . HIS A 1 105 ? -11.196 -1.089 -11.334 1.00 47.56 105 HIS A C 1
ATOM 883 O O . HIS A 1 105 ? -10.795 -0.074 -10.777 1.00 47.56 105 HIS A O 1
ATOM 889 N N . GLY A 1 106 ? -12.084 -0.996 -12.330 1.00 46.88 106 GLY A N 1
ATOM 890 C CA . GLY A 1 106 ? -12.724 0.257 -12.750 1.00 46.88 106 GLY A CA 1
ATOM 891 C C . GLY A 1 106 ? -14.229 0.192 -13.031 1.00 46.88 106 GLY A C 1
ATOM 892 O O . GLY A 1 106 ? -14.827 1.238 -13.238 1.00 46.88 106 GLY A O 1
ATOM 893 N N . ARG A 1 107 ? -14.877 -0.987 -13.058 1.00 44.50 107 ARG A N 1
ATOM 894 C CA . ARG A 1 107 ? -16.293 -1.100 -13.498 1.00 44.50 107 ARG A CA 1
ATOM 895 C C . ARG A 1 107 ? -17.294 -1.514 -12.420 1.00 44.50 107 ARG A C 1
ATOM 897 O O . ARG A 1 107 ? -18.492 -1.315 -12.617 1.00 44.50 107 ARG A O 1
ATOM 904 N N . ARG A 1 108 ? -16.837 -2.077 -11.298 1.00 44.78 108 ARG A N 1
ATOM 905 C CA . ARG A 1 108 ? -17.727 -2.555 -10.224 1.00 44.78 108 ARG A CA 1
ATOM 906 C C . ARG A 1 108 ? -17.966 -1.555 -9.093 1.00 44.78 108 ARG A C 1
ATOM 908 O O . ARG A 1 108 ? -19.046 -1.584 -8.516 1.00 44.78 108 ARG A O 1
ATOM 915 N N . ILE A 1 109 ? -17.022 -0.650 -8.820 1.00 51.16 109 ILE A N 1
ATOM 916 C CA . ILE A 1 109 ? -17.138 0.307 -7.703 1.00 51.16 109 ILE A CA 1
ATOM 917 C C . ILE A 1 109 ? -18.242 1.357 -7.957 1.00 51.16 109 ILE A C 1
ATOM 919 O O . ILE A 1 109 ? -18.823 1.869 -7.013 1.00 51.16 109 ILE A O 1
ATOM 923 N N . GLU A 1 110 ? -18.627 1.608 -9.212 1.00 44.22 110 GLU A N 1
ATOM 924 C CA . GLU A 1 110 ? -19.721 2.537 -9.560 1.00 44.22 110 GLU A CA 1
ATOM 925 C C . GLU A 1 110 ? -21.140 1.933 -9.453 1.00 44.22 110 GLU A C 1
ATOM 927 O O . GLU A 1 110 ? -22.116 2.617 -9.758 1.00 44.22 110 GLU A O 1
ATOM 932 N N . ARG A 1 111 ? -21.292 0.652 -9.077 1.00 44.12 111 ARG A N 1
ATOM 933 C CA . ARG A 1 111 ? -22.603 -0.037 -9.048 1.00 44.12 111 ARG A CA 1
ATOM 934 C C . ARG A 1 111 ? -23.064 -0.509 -7.664 1.00 44.12 111 ARG A C 1
ATOM 936 O O . ARG A 1 111 ? -24.080 -1.202 -7.596 1.00 44.12 111 ARG A O 1
ATOM 943 N N . MET A 1 112 ? -22.345 -0.162 -6.598 1.00 44.59 112 MET A N 1
ATOM 944 C CA . MET A 1 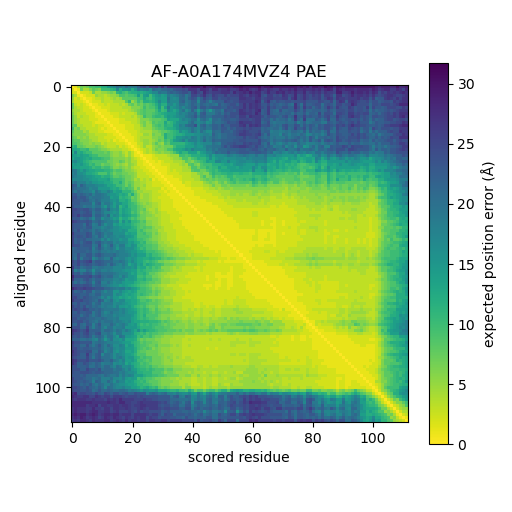112 ? -22.754 -0.387 -5.203 1.00 44.59 112 MET A CA 1
ATOM 945 C C . MET A 1 112 ? -23.093 0.943 -4.544 1.00 44.59 112 MET A C 1
ATOM 947 O O . MET A 1 112 ? -24.102 0.972 -3.807 1.00 44.59 112 MET A O 1
#

Mean predicted aligned error: 10.9 Å

Secondary structure (DSSP, 8-state):
--HHHHHHHHHHHHHHHHHHHT-HHHHHHHHHHHHHHHHHHHHHHHHHHHHHHHHHH---HHHHHHHHHHHHHHTTHHHH-TTHHHHHHHHHHHHHS--SSSTTTTTSGGG-